Protein AF-A0A8J2KVN7-F1 (afdb_monomer)

Sequence (165 aa):
KYFECSCNRCKDPTELGTHLSSLMCQKCKKGAVSQIAEWVNPPTYKWGCDRCVFKMENRDVEILVNKYSSKATNLKGIETQENFLTECKSIFHTNHYIVLGVKFALCQAYGREEGYTLTELTTESIHRKLQLCQEVLKVLDVLTPGYCITRGSRNIIQVSSLVHY

Solvent-accessible surface area (backbone atoms only — not comparable to full-atom values): 9549 Å² total; per-residue (Å²): 136,93,75,82,70,82,48,75,44,71,73,32,64,40,42,79,78,47,29,42,86,19,28,33,26,84,86,76,72,78,28,49,24,27,64,36,81,42,95,48,95,75,73,43,71,33,31,34,32,81,74,49,95,54,70,45,54,59,66,61,50,48,54,52,51,51,54,51,50,57,48,60,74,69,59,66,64,67,68,55,47,54,52,49,51,60,59,38,60,66,49,31,34,87,50,11,52,69,52,43,50,51,41,54,49,44,52,60,41,60,50,64,40,89,88,31,28,75,89,61,53,47,74,65,56,51,50,50,40,51,52,43,49,51,58,51,47,61,52,43,51,73,76,50,74,66,96,44,72,81,58,66,37,74,76,54,48,59,51,60,65,58,75,75,109

Structure (mmCIF, N/CA/C/O backbone):
data_AF-A0A8J2KVN7-F1
#
_entry.id   AF-A0A8J2KVN7-F1
#
loop_
_atom_site.group_PDB
_atom_site.id
_atom_site.type_symbol
_atom_site.label_atom_id
_atom_site.label_alt_id
_atom_site.label_comp_id
_atom_site.label_asym_id
_atom_site.label_entity_id
_atom_site.label_seq_id
_atom_site.pdbx_PDB_ins_code
_atom_site.Cartn_x
_atom_site.Cartn_y
_atom_site.Cartn_z
_atom_site.occupancy
_atom_site.B_iso_or_equiv
_atom_site.auth_seq_id
_atom_site.auth_comp_id
_atom_site.auth_asym_id
_atom_site.auth_atom_id
_atom_site.pdbx_PDB_model_num
ATOM 1 N N . LYS A 1 1 ? 22.469 -16.693 3.018 1.00 38.97 1 LYS A N 1
ATOM 2 C CA . LYS A 1 1 ? 21.520 -17.795 2.710 1.00 38.97 1 LYS A CA 1
ATOM 3 C C . LYS A 1 1 ? 20.729 -17.347 1.483 1.00 38.97 1 LYS A C 1
ATOM 5 O O . LYS A 1 1 ? 19.713 -16.691 1.640 1.00 38.97 1 LYS A O 1
ATOM 10 N N . TYR A 1 2 ? 21.288 -17.546 0.288 1.00 45.91 2 TYR A N 1
ATOM 11 C CA . TYR A 1 2 ? 20.769 -16.976 -0.960 1.00 45.91 2 TYR A CA 1
ATOM 12 C C . TYR A 1 2 ? 19.912 -18.030 -1.652 1.00 45.91 2 TYR A C 1
ATOM 14 O O . TYR A 1 2 ? 20.429 -18.916 -2.323 1.00 45.91 2 TYR A O 1
ATOM 22 N N . PHE A 1 3 ? 18.613 -17.996 -1.382 1.00 55.34 3 PHE A N 1
ATOM 23 C CA . PHE A 1 3 ? 17.633 -18.778 -2.121 1.00 55.34 3 PHE A CA 1
ATOM 24 C C . PHE A 1 3 ? 16.733 -17.791 -2.852 1.00 55.34 3 PHE A C 1
ATOM 26 O O . PHE A 1 3 ? 16.048 -16.994 -2.211 1.00 55.34 3 PHE A O 1
ATOM 33 N N . GLU A 1 4 ? 16.750 -17.839 -4.180 1.00 56.66 4 GLU A N 1
ATOM 34 C CA . GLU A 1 4 ? 15.796 -17.112 -5.010 1.00 56.66 4 GLU A CA 1
ATOM 35 C C . GLU A 1 4 ? 14.544 -17.971 -5.181 1.00 56.66 4 GLU A C 1
ATOM 37 O O . GLU A 1 4 ? 14.559 -19.057 -5.767 1.00 56.66 4 GLU A O 1
ATOM 42 N N . CYS A 1 5 ? 13.439 -17.502 -4.608 1.00 64.19 5 CYS A N 1
ATOM 43 C CA . CYS A 1 5 ? 12.176 -18.216 -4.676 1.00 64.19 5 CYS A CA 1
ATOM 44 C C . CYS A 1 5 ? 11.637 -18.218 -6.112 1.00 64.19 5 CYS A C 1
ATOM 46 O O . CYS A 1 5 ? 11.425 -17.169 -6.707 1.00 64.19 5 CYS A O 1
ATOM 48 N N . SER A 1 6 ? 11.355 -19.407 -6.649 1.00 67.62 6 SER A N 1
ATOM 49 C CA . SER A 1 6 ? 10.845 -19.601 -8.017 1.00 67.62 6 SER A CA 1
ATOM 50 C C . SER A 1 6 ? 9.329 -19.849 -8.086 1.00 67.62 6 SER A C 1
ATOM 52 O O . SER A 1 6 ? 8.835 -20.399 -9.075 1.00 67.62 6 SER A O 1
ATOM 54 N N . CYS A 1 7 ? 8.580 -19.502 -7.033 1.00 70.81 7 CYS A N 1
ATOM 55 C CA . CYS A 1 7 ? 7.127 -19.692 -6.997 1.00 70.81 7 CYS A CA 1
ATOM 56 C C . CYS A 1 7 ? 6.398 -18.765 -7.987 1.00 70.81 7 CYS A C 1
ATOM 58 O O . CYS A 1 7 ? 6.937 -17.735 -8.390 1.00 70.81 7 CYS A O 1
ATOM 60 N N . ASN A 1 8 ? 5.148 -19.096 -8.332 1.00 68.44 8 ASN A N 1
ATOM 61 C CA . ASN A 1 8 ? 4.340 -18.313 -9.279 1.00 68.44 8 ASN A CA 1
ATOM 62 C C . ASN A 1 8 ? 4.228 -16.832 -8.887 1.00 68.44 8 ASN A C 1
ATOM 64 O O . ASN A 1 8 ? 4.232 -15.975 -9.759 1.00 68.44 8 ASN A O 1
ATOM 68 N N . ARG A 1 9 ? 4.212 -16.524 -7.584 1.00 67.50 9 ARG A N 1
ATOM 69 C CA . ARG A 1 9 ? 4.174 -15.144 -7.084 1.00 67.50 9 ARG A CA 1
ATOM 70 C C . ARG A 1 9 ? 5.470 -14.379 -7.344 1.00 67.50 9 ARG A C 1
ATOM 72 O O . ARG A 1 9 ? 5.410 -13.226 -7.729 1.00 67.50 9 ARG A O 1
ATOM 79 N N . CYS A 1 10 ? 6.628 -15.013 -7.152 1.00 64.00 10 CYS A N 1
ATOM 80 C CA . CYS A 1 10 ? 7.932 -14.375 -7.372 1.00 64.00 10 CYS A CA 1
ATOM 81 C C . CYS A 1 10 ? 8.280 -14.230 -8.861 1.00 64.00 10 CYS A C 1
ATOM 83 O O . CYS A 1 10 ? 9.145 -13.435 -9.205 1.00 64.00 10 CYS A O 1
ATOM 85 N N . LYS A 1 11 ? 7.613 -14.992 -9.735 1.00 66.06 11 LYS A N 1
ATOM 86 C CA . LYS A 1 11 ? 7.730 -14.868 -11.195 1.00 66.06 11 LYS A CA 1
ATOM 87 C C . LYS A 1 11 ? 6.786 -13.822 -11.792 1.00 66.06 11 LYS A C 1
ATOM 89 O O . LYS A 1 11 ? 6.986 -13.425 -12.935 1.00 66.06 11 LYS A O 1
ATOM 94 N N . ASP A 1 12 ? 5.761 -13.411 -11.051 1.00 67.00 12 ASP A N 1
ATOM 95 C CA . ASP A 1 12 ? 4.747 -12.464 -11.503 1.00 67.00 12 ASP A CA 1
ATOM 96 C C . ASP A 1 12 ? 5.068 -11.044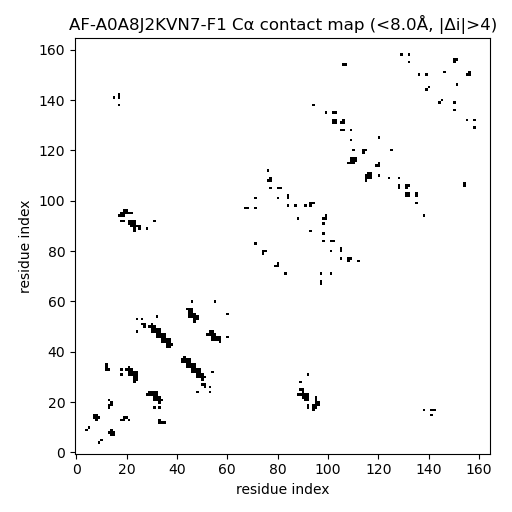 -10.993 1.00 67.00 12 ASP A C 1
ATOM 98 O O . ASP A 1 12 ? 5.066 -10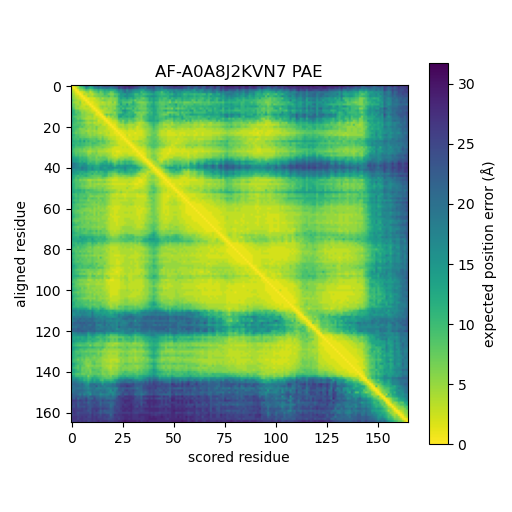.829 -9.779 1.00 67.00 12 ASP A O 1
ATOM 102 N N . PRO A 1 13 ? 5.285 -10.056 -11.884 1.00 64.12 13 PRO A N 1
ATOM 103 C CA . PRO A 1 13 ? 5.491 -8.650 -11.516 1.00 64.12 13 PRO A CA 1
ATOM 104 C C . PRO A 1 13 ? 4.379 -8.046 -10.648 1.00 64.12 13 PRO A C 1
ATOM 106 O O . PRO A 1 13 ? 4.619 -7.100 -9.900 1.00 64.12 13 PRO A O 1
ATOM 109 N N . THR A 1 14 ? 3.155 -8.568 -10.756 1.00 63.16 14 THR A N 1
ATOM 110 C CA . THR A 1 14 ? 1.993 -8.121 -9.971 1.00 63.16 14 THR A CA 1
ATOM 111 C C . THR A 1 14 ? 1.810 -8.907 -8.673 1.00 63.16 14 THR A C 1
ATOM 113 O O . THR A 1 14 ? 0.892 -8.624 -7.902 1.00 63.16 14 THR A O 1
ATOM 116 N N . GLU A 1 15 ? 2.682 -9.887 -8.416 1.00 64.44 15 GLU A N 1
ATOM 117 C CA . GLU A 1 15 ? 2.642 -10.777 -7.259 1.00 64.44 15 GLU A CA 1
ATOM 118 C C . GLU A 1 15 ? 1.277 -11.476 -7.120 1.00 64.44 15 GLU A C 1
ATOM 120 O O . GLU A 1 15 ? 0.663 -11.439 -6.053 1.00 64.44 15 GLU A O 1
ATOM 125 N N . LEU A 1 16 ? 0.788 -12.112 -8.195 1.00 65.44 16 LEU A N 1
ATOM 126 C CA . LEU A 1 16 ? -0.558 -12.700 -8.301 1.00 65.44 16 LEU A CA 1
ATOM 127 C C . LEU A 1 16 ? -1.676 -11.648 -8.217 1.00 65.44 16 LEU A C 1
ATOM 129 O O . LEU A 1 16 ? -2.701 -11.867 -7.571 1.00 65.44 16 LEU A O 1
ATOM 133 N N . GLY A 1 17 ? -1.459 -10.471 -8.810 1.00 65.12 17 GLY A N 1
ATOM 134 C CA . GLY A 1 17 ? -2.386 -9.337 -8.742 1.00 65.12 17 GLY A CA 1
ATOM 135 C C . GLY A 1 17 ? -2.509 -8.693 -7.356 1.00 65.12 17 GLY A C 1
ATOM 136 O O . GLY A 1 17 ? -3.358 -7.822 -7.156 1.00 65.12 17 GLY A O 1
ATOM 137 N N . THR A 1 18 ? -1.689 -9.098 -6.378 1.00 67.75 18 THR A N 1
ATOM 138 C CA . THR A 1 18 ? -1.742 -8.523 -5.026 1.00 67.75 18 THR A CA 1
ATOM 139 C C . THR A 1 18 ? -1.104 -7.148 -4.958 1.00 67.75 18 THR A C 1
ATOM 141 O O . THR A 1 18 ? -1.537 -6.344 -4.134 1.00 67.75 18 THR A O 1
ATOM 144 N N . HIS A 1 19 ? -0.140 -6.844 -5.834 1.00 79.50 19 HIS A N 1
ATOM 145 C CA . HIS A 1 19 ? 0.563 -5.561 -5.861 1.00 79.50 19 HIS A CA 1
ATOM 146 C C . HIS A 1 19 ? 1.200 -5.198 -4.504 1.00 79.50 19 HIS A C 1
ATOM 148 O O . HIS A 1 19 ? 1.240 -4.026 -4.119 1.00 79.50 19 HIS A O 1
ATOM 154 N N . LEU A 1 20 ? 1.694 -6.204 -3.772 1.00 79.69 20 LEU A N 1
ATOM 155 C CA . LEU A 1 20 ? 2.278 -6.061 -2.433 1.00 79.69 20 LEU A CA 1
ATOM 156 C C . LEU A 1 20 ? 3.473 -5.104 -2.389 1.00 79.69 20 LEU A C 1
ATOM 158 O O . LEU A 1 20 ? 3.679 -4.414 -1.391 1.00 79.69 20 LEU A O 1
ATOM 162 N N . SER A 1 21 ? 4.253 -5.072 -3.459 1.00 80.00 21 SER A N 1
ATOM 163 C CA . SER A 1 21 ? 5.439 -4.234 -3.628 1.00 80.00 21 SER A CA 1
ATOM 164 C C . SER A 1 21 ? 5.210 -3.068 -4.593 1.00 80.00 21 SER A C 1
ATOM 166 O O . SER A 1 21 ? 6.101 -2.251 -4.798 1.00 80.00 21 SER A O 1
ATOM 168 N N . SER A 1 22 ? 4.016 -2.953 -5.186 1.00 85.50 22 SER A N 1
ATOM 169 C CA . SER A 1 22 ? 3.763 -1.970 -6.243 1.00 85.50 22 SER A CA 1
ATOM 170 C C . SER A 1 22 ? 3.487 -0.565 -5.704 1.00 85.50 22 SER A C 1
ATOM 172 O O . SER A 1 22 ? 2.773 -0.367 -4.714 1.00 85.50 22 SER A O 1
ATOM 174 N N . LEU A 1 23 ? 4.001 0.435 -6.417 1.00 88.56 23 LEU A N 1
ATOM 175 C CA . LEU A 1 23 ? 3.774 1.852 -6.132 1.00 88.56 23 LEU A CA 1
ATOM 176 C C . LEU A 1 23 ? 2.663 2.412 -7.023 1.00 88.56 23 LEU A C 1
ATOM 178 O O . LEU A 1 23 ? 2.399 1.890 -8.101 1.00 88.56 23 LEU A O 1
ATOM 182 N N . MET A 1 24 ? 2.041 3.516 -6.624 1.00 91.25 24 MET A N 1
ATOM 183 C CA . MET A 1 24 ? 1.180 4.283 -7.524 1.00 91.25 24 MET A CA 1
ATOM 184 C C . MET A 1 24 ? 2.033 5.169 -8.428 1.00 91.25 24 MET A C 1
ATOM 186 O O . MET A 1 24 ? 2.933 5.882 -7.973 1.00 91.25 24 MET A O 1
ATOM 190 N N . CYS A 1 25 ? 1.740 5.162 -9.728 1.00 88.56 25 CYS A N 1
ATOM 191 C CA . CYS A 1 25 ? 2.474 5.982 -10.680 1.00 88.56 25 CYS A CA 1
ATOM 192 C C . CYS A 1 25 ? 2.204 7.474 -10.451 1.00 88.56 25 CYS A C 1
ATOM 194 O O . CYS A 1 25 ? 1.090 7.956 -10.650 1.00 88.56 25 CYS A O 1
ATOM 196 N N . GLN A 1 26 ? 3.253 8.234 -10.136 1.00 87.62 26 GLN A N 1
ATOM 197 C CA . GLN A 1 26 ? 3.148 9.674 -9.873 1.00 87.62 26 GLN A CA 1
ATOM 198 C C . GLN A 1 26 ? 2.877 10.517 -11.130 1.00 87.62 26 GLN A C 1
ATOM 200 O O . GLN A 1 26 ? 2.422 11.654 -11.023 1.00 87.62 26 GLN A O 1
ATOM 205 N N . LYS A 1 27 ? 3.130 9.973 -12.331 1.00 87.25 27 LYS A N 1
ATOM 206 C CA . LYS A 1 27 ? 2.872 10.661 -13.607 1.00 87.25 27 LYS A CA 1
ATOM 207 C C . LYS A 1 27 ? 1.415 10.542 -14.042 1.00 87.25 27 LYS A C 1
ATOM 209 O O . LYS A 1 27 ? 0.777 11.555 -14.301 1.00 87.25 27 LYS A O 1
ATOM 214 N N . CYS A 1 28 ? 0.887 9.320 -14.132 1.00 87.25 28 CYS A N 1
ATOM 215 C CA . CYS A 1 28 ? -0.467 9.093 -14.643 1.00 87.25 28 CYS A CA 1
ATOM 216 C C . CYS A 1 28 ? -1.531 8.980 -13.542 1.00 87.25 28 CYS A C 1
ATOM 218 O O . CYS A 1 28 ? -2.715 9.072 -13.858 1.00 87.25 28 CYS A O 1
ATOM 220 N N . LYS A 1 29 ? -1.134 8.747 -12.278 1.00 85.88 29 LYS A N 1
ATOM 221 C CA . LYS A 1 29 ? -2.004 8.533 -11.099 1.00 85.88 29 LYS A CA 1
ATOM 222 C C . LYS A 1 29 ? -3.066 7.433 -11.253 1.00 85.88 29 LYS A C 1
ATOM 224 O O . LYS A 1 29 ? -3.968 7.327 -10.432 1.00 85.88 29 LYS A O 1
ATOM 229 N N . LYS A 1 30 ? -2.968 6.621 -12.308 1.00 85.19 30 LYS A N 1
ATOM 230 C CA . LYS A 1 30 ? -3.925 5.562 -12.666 1.00 85.19 30 LYS A CA 1
ATOM 231 C C . LYS A 1 30 ? -3.291 4.174 -12.705 1.00 85.19 30 LYS A C 1
ATOM 233 O O . LYS A 1 30 ? -4.010 3.188 -12.621 1.00 85.19 30 LYS A O 1
ATOM 238 N N . GLY A 1 31 ? -1.981 4.110 -12.922 1.00 86.50 31 GLY A N 1
ATOM 239 C CA . GLY A 1 31 ? -1.236 2.870 -13.086 1.00 86.50 31 GLY A CA 1
ATOM 240 C C . GLY A 1 31 ? -0.434 2.492 -11.849 1.00 86.50 31 GLY A C 1
ATOM 241 O O . GLY A 1 31 ? -0.078 3.363 -11.047 1.00 86.50 31 GLY A O 1
ATOM 242 N N . ALA A 1 32 ? -0.127 1.205 -11.738 1.00 87.75 32 ALA A N 1
ATOM 243 C CA . ALA A 1 32 ? 0.785 0.662 -10.745 1.00 87.75 32 ALA A CA 1
ATOM 244 C C . ALA A 1 32 ? 2.199 0.570 -11.336 1.00 87.75 32 ALA A C 1
ATOM 246 O O . ALA A 1 32 ? 2.382 0.262 -12.514 1.00 87.75 32 ALA A O 1
ATOM 247 N N . VAL A 1 33 ? 3.201 0.882 -10.520 1.00 87.50 33 VAL A N 1
ATOM 248 C CA . VAL A 1 33 ? 4.616 0.720 -10.839 1.00 87.50 33 VAL A CA 1
ATOM 249 C C . VAL A 1 33 ? 5.100 -0.547 -10.152 1.00 87.50 33 VAL A C 1
ATOM 251 O O . VAL A 1 33 ? 5.052 -0.638 -8.924 1.00 87.50 33 VAL A O 1
ATOM 254 N N . SER A 1 34 ? 5.581 -1.493 -10.945 1.00 85.69 34 SER A N 1
ATOM 255 C CA . SER A 1 34 ? 6.061 -2.796 -10.485 1.00 85.69 34 SER A CA 1
ATOM 256 C C . SER A 1 34 ? 7.422 -3.095 -11.101 1.00 85.69 34 SER A C 1
ATOM 258 O O . SER A 1 34 ? 7.835 -2.451 -12.072 1.00 85.69 34 SER A O 1
ATOM 260 N N . GLN A 1 35 ? 8.140 -4.060 -10.534 1.00 81.06 35 GLN A N 1
ATOM 261 C CA . GLN A 1 35 ? 9.438 -4.454 -11.060 1.00 81.06 35 GLN A CA 1
ATOM 262 C C . GLN A 1 35 ? 9.272 -5.148 -12.421 1.00 81.06 35 GLN A C 1
ATOM 264 O O . GLN A 1 35 ? 8.521 -6.108 -12.565 1.00 81.06 35 GLN A O 1
ATOM 269 N N . ILE A 1 36 ? 9.984 -4.651 -13.423 1.00 78.50 36 ILE A N 1
ATOM 270 C CA . ILE A 1 36 ? 10.065 -5.190 -14.775 1.00 78.50 36 ILE A CA 1
ATOM 271 C C . ILE A 1 36 ? 11.509 -5.607 -15.058 1.00 78.50 36 ILE A C 1
ATOM 273 O O . ILE A 1 36 ? 12.461 -4.889 -14.737 1.00 78.50 36 ILE A O 1
ATOM 277 N N . ALA A 1 37 ? 11.678 -6.777 -15.666 1.00 69.88 37 ALA A N 1
ATOM 278 C CA . ALA A 1 37 ? 12.964 -7.186 -16.207 1.00 69.88 37 ALA A CA 1
ATOM 279 C C . ALA A 1 37 ? 13.171 -6.504 -17.567 1.00 69.88 37 ALA A C 1
ATOM 281 O O . ALA A 1 37 ? 12.345 -6.644 -18.472 1.00 69.88 37 ALA A O 1
ATOM 282 N N . GLU A 1 38 ? 14.268 -5.768 -17.723 1.00 70.19 38 GLU A N 1
ATOM 283 C CA . GLU A 1 38 ? 14.756 -5.363 -19.036 1.00 70.19 38 GLU A CA 1
ATOM 284 C C . GLU A 1 38 ? 15.705 -6.453 -19.547 1.00 70.19 38 GLU A C 1
ATOM 286 O O . GLU A 1 38 ? 16.727 -6.753 -18.923 1.00 70.19 38 GLU A O 1
ATOM 291 N N . TRP A 1 39 ? 15.355 -7.043 -20.694 1.00 66.12 39 TRP A N 1
ATOM 292 C CA . TRP A 1 39 ? 16.103 -8.105 -21.380 1.00 66.12 39 TRP A CA 1
ATOM 293 C C . TRP A 1 39 ? 17.364 -7.566 -22.074 1.00 66.12 39 TRP A C 1
ATOM 295 O O . TRP A 1 39 ? 17.561 -7.723 -23.276 1.00 66.12 39 TRP A O 1
ATOM 305 N N . VAL A 1 40 ? 18.197 -6.872 -21.307 1.00 65.94 40 VAL A N 1
ATOM 306 C CA . VAL A 1 40 ? 19.546 -6.439 -21.687 1.00 65.94 40 VAL A CA 1
ATOM 307 C C . VAL A 1 40 ? 20.548 -7.464 -21.146 1.00 65.94 40 VAL A C 1
ATOM 309 O O . VAL A 1 40 ? 20.205 -8.231 -20.253 1.00 65.94 40 VAL A O 1
ATOM 312 N N . ASN A 1 41 ? 21.768 -7.526 -21.685 1.00 60.28 41 ASN A N 1
ATOM 313 C CA . ASN A 1 41 ? 22.820 -8.420 -21.187 1.00 60.28 41 ASN A CA 1
ATOM 314 C C . ASN A 1 41 ? 23.899 -7.587 -20.469 1.00 60.28 41 ASN A C 1
ATOM 316 O O . ASN A 1 41 ? 24.614 -6.853 -21.155 1.00 60.28 41 ASN A O 1
ATOM 320 N N . PRO A 1 42 ? 24.050 -7.679 -19.131 1.00 65.38 42 PRO A N 1
ATOM 321 C CA . PRO A 1 42 ? 23.293 -8.508 -18.180 1.00 65.38 42 PRO A CA 1
ATOM 322 C C . PRO A 1 42 ? 21.869 -7.978 -17.905 1.00 65.38 42 PRO A C 1
ATOM 324 O O . PRO A 1 42 ? 21.628 -6.779 -18.080 1.00 65.38 42 PRO A O 1
ATOM 327 N N . PRO A 1 43 ? 20.929 -8.842 -17.462 1.00 64.88 43 PRO A N 1
ATOM 328 C CA . PRO A 1 43 ? 19.555 -8.438 -17.184 1.00 64.88 43 PRO A CA 1
ATOM 329 C C . PRO A 1 43 ? 19.534 -7.369 -16.098 1.00 64.88 43 PRO A C 1
ATOM 331 O O . PRO A 1 43 ? 20.137 -7.525 -15.035 1.00 64.88 43 PRO A O 1
ATOM 334 N N . THR A 1 44 ? 18.834 -6.271 -16.375 1.00 70.44 44 THR A N 1
ATOM 335 C CA . THR A 1 44 ? 18.650 -5.187 -15.407 1.00 70.44 44 THR A CA 1
ATOM 336 C C . THR A 1 44 ? 17.194 -5.129 -14.988 1.00 70.44 44 THR A C 1
ATOM 338 O O . THR A 1 44 ? 16.288 -5.261 -15.807 1.00 70.44 44 THR A O 1
ATOM 341 N N . TYR A 1 45 ? 16.956 -4.946 -13.695 1.00 74.12 45 TYR A N 1
ATOM 342 C CA . TYR A 1 45 ? 15.610 -4.781 -13.165 1.00 74.12 45 TYR A CA 1
ATOM 343 C C . TYR A 1 45 ? 15.323 -3.297 -13.007 1.00 74.12 45 TYR A C 1
ATOM 345 O O . TYR A 1 45 ? 16.097 -2.583 -12.368 1.00 74.12 45 TYR A O 1
ATOM 353 N N . LYS A 1 46 ? 14.213 -2.829 -13.567 1.00 83.44 46 LYS A N 1
ATOM 354 C CA . LYS A 1 46 ? 13.715 -1.464 -13.370 1.00 83.44 46 LYS A CA 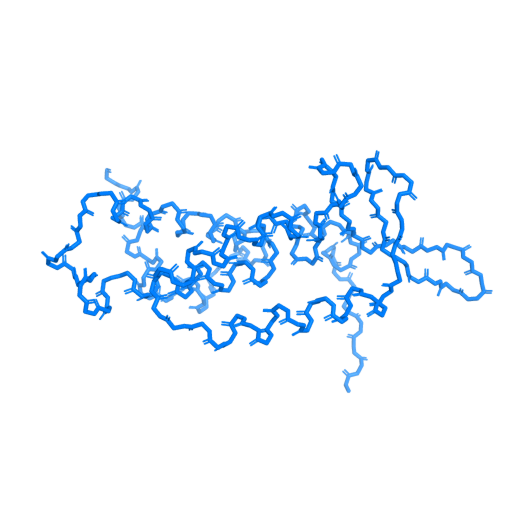1
ATOM 355 C C . LYS A 1 46 ? 12.288 -1.508 -12.869 1.00 83.44 46 LYS A C 1
ATOM 357 O O . LYS A 1 46 ? 11.642 -2.543 -12.909 1.00 83.44 46 LYS A O 1
ATOM 362 N N . TRP A 1 47 ? 11.788 -0.382 -12.400 1.00 85.62 47 TRP A N 1
ATOM 363 C CA . TRP A 1 47 ? 10.404 -0.243 -11.974 1.00 85.62 47 TRP A CA 1
ATOM 364 C C . TRP A 1 47 ? 9.633 0.485 -13.062 1.00 85.62 47 TRP A C 1
ATOM 366 O O . TRP A 1 47 ? 9.995 1.601 -13.419 1.00 85.62 47 TRP A O 1
ATOM 376 N N . GLY A 1 48 ? 8.615 -0.150 -13.633 1.00 87.88 48 GLY A N 1
ATOM 377 C CA . GLY A 1 48 ? 7.862 0.374 -14.772 1.00 87.88 48 GLY A CA 1
ATOM 378 C C . GLY A 1 48 ? 6.379 0.489 -14.461 1.00 87.88 48 GLY A C 1
ATOM 379 O O . GLY A 1 48 ? 5.822 -0.364 -13.774 1.00 87.88 48 GLY A O 1
ATOM 380 N N . CYS A 1 49 ? 5.742 1.549 -14.959 1.00 89.81 49 CYS A N 1
ATOM 381 C CA . CYS A 1 49 ? 4.290 1.682 -14.893 1.00 89.81 49 CYS A CA 1
ATOM 382 C C . CYS A 1 49 ? 3.604 0.818 -15.961 1.00 89.81 49 CYS A C 1
ATOM 384 O O . CYS A 1 49 ? 4.010 0.813 -17.118 1.00 89.81 49 CYS A O 1
ATOM 386 N N . ASP A 1 50 ? 2.507 0.167 -15.589 1.00 86.44 50 ASP A N 1
ATOM 387 C CA . ASP A 1 50 ? 1.627 -0.600 -16.482 1.00 86.44 50 ASP A CA 1
ATOM 388 C C . ASP A 1 50 ? 0.854 0.250 -17.519 1.00 86.44 50 ASP A C 1
ATOM 390 O O . ASP A 1 50 ? 0.460 -0.253 -18.569 1.00 86.44 50 ASP A O 1
ATOM 394 N N . ARG A 1 51 ? 0.619 1.541 -17.244 1.00 87.12 51 ARG A N 1
ATOM 395 C CA . ARG A 1 51 ? -0.229 2.430 -18.068 1.00 87.12 51 ARG A CA 1
ATOM 396 C C . ARG A 1 51 ? 0.504 3.570 -18.767 1.00 87.12 51 ARG A C 1
ATOM 398 O O . ARG A 1 51 ? -0.117 4.304 -19.534 1.00 87.12 51 ARG A O 1
ATOM 405 N N . CYS A 1 52 ? 1.779 3.801 -18.469 1.00 88.94 52 CYS A N 1
ATOM 406 C CA . CYS A 1 52 ? 2.538 4.883 -19.096 1.00 88.94 52 CYS A CA 1
ATOM 407 C C . CYS A 1 52 ? 4.029 4.556 -19.194 1.00 88.94 52 CYS A C 1
ATOM 409 O O . CYS A 1 52 ? 4.512 3.617 -18.577 1.00 88.94 52 CYS A O 1
ATOM 411 N N . VAL A 1 53 ? 4.779 5.385 -19.921 1.00 89.19 53 VAL A N 1
ATOM 412 C CA . VAL A 1 53 ? 6.226 5.212 -20.160 1.00 89.19 53 VAL A CA 1
ATOM 413 C C . VAL A 1 53 ? 7.115 5.532 -18.948 1.00 89.19 53 VAL A C 1
ATOM 415 O O . VAL A 1 53 ? 8.337 5.588 -19.071 1.00 89.19 53 VAL A O 1
ATOM 418 N N . PHE A 1 54 ? 6.524 5.788 -17.780 1.00 88.88 54 PHE A N 1
ATOM 419 C CA . PHE A 1 54 ? 7.271 6.137 -16.578 1.00 88.88 54 PHE A CA 1
ATOM 420 C C . PHE A 1 54 ? 8.070 4.941 -16.056 1.00 88.88 54 PHE A C 1
ATOM 422 O O . PHE A 1 54 ? 7.524 3.849 -15.878 1.00 88.88 54 PHE A O 1
ATOM 429 N N . LYS A 1 55 ? 9.353 5.184 -15.775 1.00 89.25 55 LYS A N 1
ATOM 430 C CA . LYS A 1 55 ? 10.289 4.215 -15.207 1.00 89.25 55 LYS A CA 1
ATOM 431 C C . LYS A 1 55 ? 11.029 4.819 -14.015 1.00 89.25 55 LYS A C 1
ATOM 433 O O . LYS A 1 55 ? 11.273 6.024 -13.992 1.00 89.25 55 LYS A O 1
ATOM 438 N N . MET A 1 56 ? 11.392 3.977 -13.056 1.00 87.19 56 MET A N 1
ATOM 439 C CA . MET A 1 56 ? 12.177 4.313 -11.869 1.00 87.19 56 MET A CA 1
ATOM 440 C C . MET A 1 56 ? 13.298 3.293 -11.664 1.00 87.19 56 MET A C 1
ATOM 442 O O . MET A 1 56 ? 13.185 2.131 -12.071 1.00 87.19 56 MET A O 1
ATOM 446 N N . GLU A 1 57 ? 14.377 3.722 -11.017 1.00 87.50 57 GLU A N 1
ATOM 447 C CA . GLU A 1 57 ? 15.463 2.831 -10.617 1.00 87.50 57 GLU A CA 1
ATOM 448 C C . GLU A 1 57 ? 15.158 2.144 -9.280 1.00 87.50 57 GLU A C 1
ATOM 450 O O . GLU A 1 57 ? 14.425 2.677 -8.444 1.00 87.50 57 GLU A O 1
ATOM 455 N N . ASN A 1 58 ? 15.758 0.969 -9.043 1.00 83.44 58 ASN A N 1
ATOM 456 C CA . ASN A 1 58 ? 15.591 0.253 -7.769 1.00 83.44 58 ASN A CA 1
ATOM 457 C C . ASN A 1 58 ? 16.018 1.110 -6.573 1.00 83.44 58 ASN A C 1
ATOM 459 O O . ASN A 1 58 ? 15.359 1.075 -5.540 1.00 83.44 58 ASN A O 1
ATOM 463 N N . ARG A 1 59 ? 17.084 1.908 -6.726 1.00 86.06 59 ARG A N 1
ATOM 464 C CA . ARG A 1 59 ? 17.602 2.776 -5.663 1.00 86.06 59 ARG A CA 1
ATOM 465 C C . ARG A 1 59 ? 16.559 3.792 -5.195 1.00 86.06 59 ARG A C 1
ATOM 467 O O . ARG A 1 59 ? 16.393 3.983 -3.995 1.00 86.06 59 ARG A O 1
ATOM 474 N N . ASP A 1 60 ? 15.853 4.430 -6.125 1.00 87.44 60 ASP A N 1
ATOM 475 C CA . ASP A 1 60 ? 14.833 5.430 -5.788 1.00 87.44 60 ASP A CA 1
ATOM 476 C C . ASP A 1 60 ? 13.648 4.793 -5.064 1.00 87.44 60 ASP A C 1
ATOM 478 O O . ASP A 1 60 ? 13.132 5.346 -4.089 1.00 87.44 60 ASP A O 1
ATOM 482 N N . VAL A 1 61 ? 13.242 3.603 -5.517 1.00 87.12 61 VAL A N 1
ATOM 483 C CA . VAL A 1 61 ? 12.184 2.825 -4.870 1.00 87.12 61 VAL A CA 1
ATOM 484 C C . VAL A 1 61 ? 12.605 2.403 -3.468 1.00 87.12 61 VAL A C 1
ATOM 486 O O . VAL A 1 61 ? 11.838 2.593 -2.531 1.00 87.12 61 VAL A O 1
ATOM 489 N N . GLU A 1 62 ? 13.830 1.917 -3.287 1.00 85.75 62 GLU A N 1
ATOM 490 C CA . GLU A 1 62 ? 14.354 1.512 -1.984 1.00 85.75 62 GLU A CA 1
ATOM 491 C C . GLU A 1 62 ? 14.418 2.687 -0.996 1.00 85.75 62 GLU A C 1
ATOM 493 O O . GLU A 1 62 ? 13.966 2.563 0.142 1.00 85.75 62 GLU A O 1
ATOM 498 N N . ILE A 1 63 ? 14.895 3.860 -1.430 1.00 89.69 63 ILE A N 1
ATOM 499 C CA . ILE A 1 63 ? 14.910 5.077 -0.600 1.00 89.69 63 ILE A CA 1
ATOM 500 C C . ILE A 1 63 ? 13.487 5.460 -0.179 1.00 89.69 63 ILE A C 1
ATOM 502 O O . ILE A 1 63 ? 13.244 5.770 0.993 1.00 89.69 63 ILE A O 1
ATOM 506 N N . LEU A 1 64 ? 12.540 5.437 -1.121 1.00 89.50 64 LEU A N 1
ATOM 507 C CA . LEU A 1 64 ? 11.141 5.752 -0.852 1.00 89.50 64 LEU A CA 1
ATOM 508 C C . LEU A 1 64 ? 10.554 4.762 0.161 1.00 89.50 64 LEU A C 1
ATOM 510 O O . LEU A 1 64 ? 10.052 5.161 1.210 1.00 89.50 64 LEU A O 1
ATOM 514 N N . VAL A 1 65 ? 10.671 3.470 -0.118 1.00 88.25 65 VAL A N 1
ATOM 515 C CA . VAL A 1 65 ? 10.155 2.386 0.717 1.00 88.25 65 VAL A CA 1
ATOM 516 C C . VAL A 1 65 ? 10.744 2.449 2.129 1.00 88.25 65 VAL A C 1
ATOM 518 O O . VAL A 1 65 ? 9.987 2.441 3.101 1.00 88.25 65 VAL A O 1
ATOM 521 N N . ASN A 1 66 ? 12.059 2.631 2.268 1.00 87.56 66 ASN A N 1
ATOM 522 C CA . ASN A 1 66 ? 12.724 2.743 3.570 1.00 87.56 66 ASN A CA 1
ATOM 523 C C . ASN A 1 66 ? 12.254 3.969 4.363 1.00 87.56 66 ASN A C 1
ATOM 525 O O . ASN A 1 66 ? 12.017 3.876 5.573 1.00 87.56 66 ASN A O 1
ATOM 529 N N . LYS A 1 67 ? 12.047 5.109 3.692 1.00 91.44 67 LYS A N 1
ATOM 530 C CA . LYS A 1 67 ? 11.519 6.332 4.314 1.00 91.44 67 LYS A CA 1
ATOM 531 C C . LYS A 1 67 ? 10.125 6.106 4.899 1.00 91.44 67 LYS A C 1
ATOM 533 O O . LYS A 1 67 ? 9.878 6.476 6.047 1.00 91.44 67 LYS A O 1
ATOM 538 N N . TYR A 1 68 ? 9.213 5.502 4.137 1.00 90.06 68 TYR A N 1
ATOM 539 C CA . TYR A 1 68 ? 7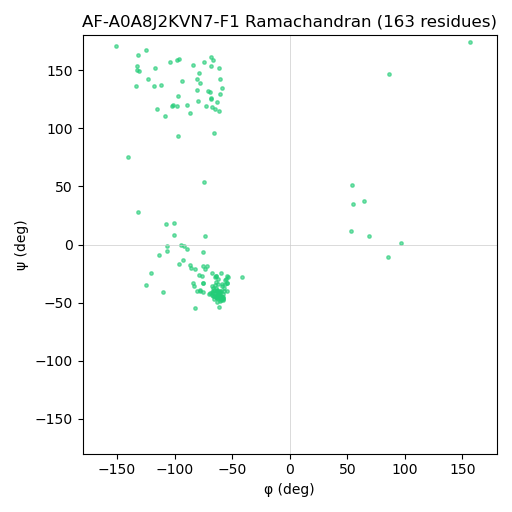.843 5.257 4.603 1.00 90.06 68 TYR A CA 1
ATOM 540 C C . TYR A 1 68 ? 7.755 4.104 5.601 1.00 90.06 68 TYR A C 1
ATOM 542 O O . TYR A 1 68 ? 6.968 4.191 6.538 1.00 90.06 68 TYR A O 1
ATOM 550 N N . SER A 1 69 ? 8.600 3.080 5.473 1.00 87.25 69 SER A N 1
ATOM 551 C CA . SER A 1 69 ? 8.697 2.005 6.462 1.00 87.25 69 SER A CA 1
ATOM 552 C C . SER A 1 69 ? 9.160 2.548 7.815 1.00 87.25 69 SER A C 1
ATOM 554 O O . SER A 1 69 ? 8.565 2.240 8.842 1.00 87.25 69 SER A O 1
ATOM 556 N N . SER A 1 70 ? 10.170 3.424 7.821 1.00 87.94 70 SER A N 1
ATOM 557 C CA . SER A 1 70 ? 10.657 4.078 9.044 1.00 87.94 70 SER A CA 1
ATOM 558 C C . SER A 1 70 ? 9.598 4.982 9.675 1.00 87.94 70 SER A C 1
ATOM 560 O O . SER A 1 70 ? 9.476 5.036 10.898 1.00 87.94 70 SER A O 1
ATOM 562 N N . LYS A 1 71 ? 8.801 5.678 8.853 1.00 89.38 71 LYS A N 1
ATOM 563 C CA . LYS A 1 71 ? 7.644 6.438 9.343 1.00 89.38 71 LYS A CA 1
ATOM 564 C C . LYS A 1 71 ? 6.607 5.516 9.977 1.00 89.38 71 LYS A C 1
ATOM 566 O O . LYS A 1 71 ? 6.214 5.782 11.104 1.00 89.38 71 LYS A O 1
ATOM 571 N N . ALA A 1 72 ? 6.224 4.433 9.296 1.00 86.88 72 ALA A N 1
ATOM 572 C CA . ALA A 1 72 ? 5.195 3.499 9.751 1.00 86.88 72 ALA A CA 1
ATOM 573 C C . ALA A 1 72 ? 5.506 2.890 11.129 1.00 86.88 72 ALA A C 1
ATOM 575 O O . ALA A 1 72 ? 4.612 2.796 11.964 1.00 86.88 72 ALA A O 1
ATOM 576 N N . THR A 1 73 ? 6.771 2.552 11.401 1.00 84.62 73 THR A N 1
ATOM 577 C CA . THR A 1 73 ? 7.207 2.016 12.706 1.00 84.62 73 THR A CA 1
ATOM 578 C C . THR A 1 73 ? 7.062 3.019 13.855 1.00 84.62 73 THR A C 1
ATOM 580 O O . THR A 1 73 ? 6.885 2.620 15.002 1.00 84.62 73 THR A O 1
ATOM 583 N N . ASN A 1 74 ? 7.133 4.321 13.565 1.00 85.62 74 ASN A N 1
ATOM 584 C CA . ASN A 1 74 ? 7.080 5.381 14.574 1.00 85.62 74 ASN A CA 1
ATOM 585 C C . ASN A 1 74 ? 5.669 5.957 14.790 1.00 85.62 74 ASN A C 1
ATOM 587 O O . ASN A 1 74 ? 5.502 6.849 15.622 1.00 85.62 74 ASN A O 1
ATOM 591 N N . LEU A 1 75 ? 4.658 5.475 14.059 1.00 86.12 75 LEU A N 1
ATOM 592 C CA . LEU A 1 75 ? 3.280 5.945 14.209 1.00 86.12 75 LEU A CA 1
ATOM 593 C C . LEU A 1 75 ? 2.683 5.462 15.533 1.00 86.12 75 LEU A C 1
ATOM 595 O O . LEU A 1 75 ? 2.749 4.276 15.860 1.00 86.12 75 LEU A O 1
ATOM 599 N N . LYS A 1 76 ? 2.056 6.381 16.270 1.00 82.69 76 LYS A N 1
ATOM 600 C CA . LYS A 1 76 ? 1.345 6.103 17.523 1.00 82.69 76 LYS A CA 1
ATOM 601 C C . LYS A 1 76 ? -0.012 6.797 17.514 1.00 82.69 76 LYS A C 1
ATOM 603 O O . LYS A 1 76 ? -0.094 7.968 17.140 1.00 82.69 76 LYS A O 1
ATOM 608 N N . GLY A 1 77 ? -1.045 6.086 17.949 1.00 83.38 77 GLY A N 1
ATOM 609 C CA . GLY A 1 77 ? -2.419 6.573 17.956 1.00 83.38 77 GLY A CA 1
ATOM 610 C C . GLY A 1 77 ? -3.153 6.351 16.632 1.00 83.38 77 GLY A C 1
ATOM 611 O O . GLY A 1 77 ? -2.572 6.417 15.545 1.00 83.38 77 GLY A O 1
ATOM 612 N N . ILE A 1 78 ? -4.457 6.115 16.742 1.00 84.62 78 ILE A N 1
ATOM 613 C CA . ILE A 1 78 ? -5.349 5.799 15.616 1.00 84.62 78 ILE A CA 1
ATOM 614 C C . ILE A 1 78 ? -5.401 6.927 14.574 1.00 84.62 78 ILE A C 1
ATOM 616 O O . ILE A 1 78 ? -5.279 6.666 13.377 1.00 84.62 78 ILE A O 1
ATOM 620 N N . GLU A 1 79 ? -5.508 8.188 15.000 1.00 86.38 79 GLU A N 1
ATOM 621 C CA . GLU A 1 79 ? -5.615 9.326 14.072 1.00 86.38 79 GLU A CA 1
ATOM 622 C C . GLU A 1 79 ? -4.365 9.497 13.202 1.00 86.38 79 GLU A C 1
ATOM 624 O O . GLU A 1 79 ? -4.461 9.743 11.998 1.00 86.38 79 GLU A O 1
ATOM 629 N N . THR A 1 80 ? -3.171 9.330 13.782 1.00 89.12 80 THR A N 1
ATOM 630 C CA . THR A 1 80 ? -1.919 9.463 13.020 1.00 89.12 80 THR A CA 1
ATOM 631 C C . THR A 1 80 ? -1.773 8.339 11.998 1.00 89.12 80 THR A C 1
ATOM 633 O O . THR A 1 80 ? -1.307 8.577 10.882 1.00 89.12 80 THR A O 1
ATOM 636 N N . GLN A 1 81 ? -2.224 7.131 12.343 1.00 88.12 81 GLN A N 1
ATOM 637 C CA . GLN A 1 81 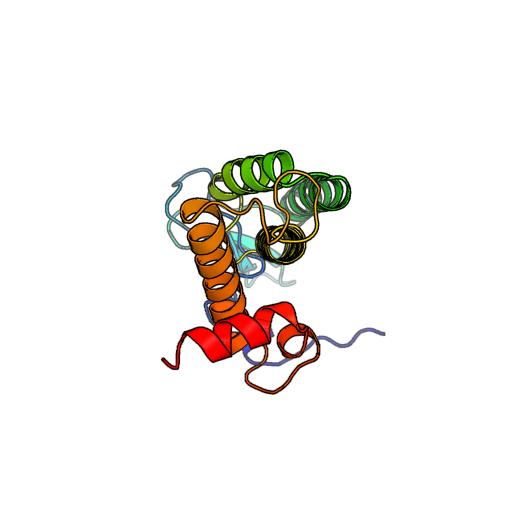? -2.237 5.983 11.445 1.00 88.12 81 GLN A CA 1
ATOM 638 C C . GLN A 1 81 ? -3.236 6.168 10.289 1.00 88.12 81 GLN A C 1
ATOM 640 O O . GLN A 1 81 ? -2.873 5.911 9.141 1.00 88.12 81 GLN A O 1
ATOM 645 N N . GLU A 1 82 ? -4.449 6.672 10.540 1.00 88.69 82 GLU A N 1
ATOM 646 C CA . GLU A 1 82 ? -5.435 6.972 9.483 1.00 88.69 82 GLU A CA 1
ATOM 647 C C . GLU A 1 82 ? -4.975 8.116 8.556 1.00 88.69 82 GLU A C 1
ATOM 649 O O . GLU A 1 82 ? -5.107 8.031 7.326 1.00 88.69 82 GLU A O 1
ATOM 654 N N . ASN A 1 83 ? -4.343 9.154 9.112 1.00 90.12 83 ASN A N 1
ATOM 655 C CA . ASN A 1 83 ? -3.733 10.226 8.320 1.00 90.12 83 ASN A CA 1
ATOM 656 C C . ASN A 1 83 ? -2.604 9.689 7.428 1.00 90.12 83 ASN A C 1
ATOM 658 O O . ASN A 1 83 ? -2.556 9.984 6.231 1.00 90.12 83 ASN A O 1
ATOM 662 N N . PHE A 1 84 ? -1.748 8.821 7.973 1.00 91.44 84 PHE A N 1
ATOM 663 C CA . PHE A 1 84 ? -0.688 8.168 7.207 1.00 91.44 84 PHE A CA 1
ATOM 664 C C . PHE A 1 84 ? -1.237 7.272 6.089 1.00 91.44 84 PHE A C 1
ATOM 666 O O . PHE A 1 84 ? -0.697 7.276 4.979 1.00 91.44 84 PHE A O 1
ATOM 673 N N . LEU A 1 85 ? -2.329 6.535 6.332 1.00 89.25 85 LEU A N 1
ATOM 674 C CA . LEU A 1 85 ? -3.003 5.767 5.280 1.00 89.25 85 LEU A CA 1
ATOM 675 C C . LEU A 1 85 ? -3.486 6.675 4.147 1.00 89.25 85 LEU A C 1
ATOM 677 O O . LEU A 1 85 ? -3.365 6.311 2.976 1.00 89.25 85 LEU A O 1
ATOM 681 N N . THR A 1 86 ? -4.014 7.853 4.478 1.00 89.19 86 THR A N 1
ATOM 682 C CA . THR A 1 86 ? -4.496 8.820 3.485 1.00 89.19 86 THR A CA 1
ATOM 683 C C . THR A 1 86 ? -3.357 9.395 2.646 1.00 89.19 86 THR A C 1
ATOM 685 O O . THR A 1 86 ? -3.486 9.438 1.422 1.00 89.19 86 THR A O 1
ATOM 688 N N . GLU A 1 87 ? -2.215 9.730 3.253 1.00 89.44 87 GLU A N 1
ATOM 689 C CA . GLU A 1 87 ? -1.007 10.111 2.505 1.00 89.44 87 GLU A CA 1
ATOM 690 C C . GLU A 1 87 ? -0.549 8.979 1.573 1.00 89.44 87 GLU A C 1
ATOM 692 O O . GLU A 1 87 ? -0.312 9.194 0.377 1.00 89.44 87 GLU A O 1
ATOM 697 N N . CYS A 1 88 ? -0.480 7.751 2.097 1.00 88.56 88 CYS A N 1
ATOM 698 C CA . CYS A 1 88 ? 0.034 6.595 1.368 1.00 88.56 88 CYS A CA 1
ATOM 699 C C . CYS A 1 88 ? -0.806 6.212 0.147 1.00 88.56 88 CYS A C 1
ATOM 701 O O . CYS A 1 88 ? -0.232 5.693 -0.806 1.00 88.56 88 CYS A O 1
ATOM 703 N N . LYS A 1 89 ? -2.116 6.508 0.112 1.00 86.06 89 LYS A N 1
ATOM 704 C CA . LYS A 1 89 ? -2.984 6.243 -1.059 1.00 86.06 89 LYS A CA 1
ATOM 705 C C . LYS A 1 89 ? -2.463 6.871 -2.353 1.00 86.06 89 LYS A C 1
ATOM 707 O O . LYS A 1 89 ? -2.726 6.356 -3.434 1.00 86.06 89 LYS A O 1
ATOM 712 N N . SER A 1 90 ? -1.753 7.995 -2.251 1.00 86.62 90 SER A N 1
ATOM 713 C CA . SER A 1 90 ? -1.198 8.690 -3.417 1.00 86.62 90 SER A CA 1
ATOM 714 C C . SER A 1 90 ? 0.123 8.093 -3.909 1.00 86.62 90 SER A C 1
ATOM 716 O O . SER A 1 90 ? 0.486 8.296 -5.066 1.00 86.62 90 SER A O 1
ATOM 718 N N . ILE A 1 91 ? 0.832 7.353 -3.052 1.00 87.50 91 ILE A N 1
ATOM 719 C CA . ILE A 1 91 ? 2.213 6.899 -3.276 1.00 87.50 91 ILE A CA 1
ATOM 720 C C . ILE A 1 91 ? 2.280 5.392 -3.509 1.00 87.50 91 ILE A C 1
ATOM 722 O O . ILE A 1 91 ? 3.014 4.933 -4.379 1.00 87.50 91 ILE A O 1
ATOM 726 N N . PHE A 1 92 ? 1.504 4.622 -2.752 1.00 89.56 92 PHE A N 1
ATOM 727 C CA . PHE A 1 92 ? 1.527 3.167 -2.733 1.00 89.56 92 PHE A CA 1
ATOM 728 C C . PHE A 1 92 ? 0.199 2.591 -3.201 1.00 89.56 92 PHE A C 1
ATOM 730 O O . PHE A 1 92 ? -0.859 3.195 -3.010 1.00 89.56 92 PHE A O 1
ATOM 737 N N . HIS A 1 93 ? 0.247 1.390 -3.776 1.00 86.88 93 HIS A N 1
ATOM 738 C CA . HIS A 1 93 ? -0.971 0.641 -4.044 1.00 86.88 93 HIS A CA 1
ATOM 739 C C . HIS A 1 93 ? -1.708 0.323 -2.727 1.00 86.88 93 HIS A C 1
ATOM 741 O O . HIS A 1 93 ? -1.093 0.175 -1.669 1.00 86.88 93 HIS A O 1
ATOM 747 N N . THR A 1 94 ? -3.036 0.177 -2.769 1.00 83.75 94 THR A N 1
ATOM 748 C CA . THR A 1 94 ? -3.870 -0.062 -1.569 1.00 83.75 94 THR A CA 1
ATOM 749 C C . THR A 1 94 ? -3.501 -1.339 -0.805 1.00 83.75 94 THR A C 1
ATOM 751 O O . THR A 1 94 ? -3.745 -1.435 0.402 1.00 83.75 94 THR A O 1
ATOM 754 N N . ASN A 1 95 ? -2.893 -2.290 -1.510 1.00 83.19 95 ASN A N 1
ATOM 755 C CA . ASN A 1 95 ? -2.431 -3.574 -0.990 1.00 83.19 95 ASN A CA 1
ATOM 756 C C . ASN A 1 95 ? -0.920 -3.600 -0.718 1.00 83.19 95 ASN A C 1
ATOM 758 O O . ASN A 1 95 ? -0.378 -4.664 -0.450 1.00 83.19 95 ASN A O 1
ATOM 762 N N . HIS A 1 96 ? -0.221 -2.466 -0.800 1.00 87.62 96 HIS A N 1
ATOM 763 C CA . HIS A 1 96 ? 1.211 -2.436 -0.530 1.00 87.62 96 HIS A CA 1
ATOM 764 C C . HIS A 1 96 ? 1.501 -2.884 0.911 1.00 87.62 96 HIS A C 1
ATOM 766 O O . HIS A 1 96 ? 0.762 -2.532 1.835 1.00 87.62 96 HIS A O 1
ATOM 772 N N . TYR A 1 97 ? 2.592 -3.616 1.135 1.00 84.31 97 TYR A N 1
ATOM 773 C CA . TYR A 1 97 ? 2.869 -4.251 2.427 1.00 84.31 97 TYR A CA 1
ATOM 774 C C . TYR A 1 97 ? 2.951 -3.249 3.597 1.00 84.31 97 TYR A C 1
ATOM 776 O O . TYR A 1 97 ? 2.475 -3.546 4.690 1.00 84.31 97 TYR A O 1
ATOM 784 N N . ILE A 1 98 ? 3.484 -2.037 3.369 1.00 86.75 98 ILE A N 1
ATOM 785 C CA . ILE A 1 98 ? 3.517 -0.959 4.380 1.00 86.75 98 ILE A CA 1
ATOM 786 C C . ILE A 1 98 ? 2.094 -0.536 4.761 1.00 86.75 98 ILE A C 1
ATOM 788 O O . ILE A 1 98 ? 1.771 -0.406 5.940 1.00 86.75 98 ILE A O 1
ATOM 792 N N . VAL A 1 99 ? 1.231 -0.349 3.759 1.00 88.75 99 VAL A N 1
ATOM 793 C CA . VAL A 1 99 ? -0.167 0.057 3.949 1.00 88.75 99 VAL A CA 1
ATOM 794 C C . VAL A 1 99 ? -0.922 -1.036 4.704 1.00 88.75 99 VAL A C 1
ATOM 796 O O . VAL A 1 99 ? -1.623 -0.742 5.668 1.00 88.75 99 VAL A O 1
ATOM 799 N N . LEU A 1 100 ? -0.732 -2.302 4.325 1.00 87.31 100 LEU A N 1
ATOM 800 C CA . LEU A 1 100 ? -1.318 -3.448 5.025 1.00 87.31 100 LEU A CA 1
ATOM 801 C C . LEU A 1 100 ? -0.847 -3.559 6.475 1.00 87.31 100 LEU A C 1
ATOM 803 O O . LEU A 1 100 ? -1.667 -3.824 7.351 1.00 87.31 100 LEU A O 1
ATOM 807 N N . GLY A 1 101 ? 0.439 -3.319 6.743 1.00 85.75 101 GLY A N 1
ATOM 808 C CA . GLY A 1 101 ? 0.983 -3.312 8.100 1.00 85.75 101 GLY A CA 1
ATOM 809 C C . GLY A 1 101 ? 0.301 -2.273 8.991 1.00 85.75 101 GLY A C 1
ATOM 810 O O . GLY A 1 101 ? -0.116 -2.594 10.103 1.00 85.75 101 GLY A O 1
ATOM 811 N N . VAL A 1 102 ? 0.100 -1.054 8.478 1.00 87.88 102 VAL A N 1
ATOM 812 C CA . VAL A 1 102 ? -0.608 0.009 9.211 1.00 87.88 102 VAL A CA 1
ATOM 813 C C . VAL A 1 102 ? -2.091 -0.318 9.390 1.00 87.88 102 VAL A C 1
ATOM 815 O O . VAL A 1 102 ? -2.613 -0.148 10.488 1.00 87.88 102 VAL A O 1
ATOM 818 N N . LYS A 1 103 ? -2.770 -0.867 8.372 1.00 88.31 103 LYS A N 1
ATOM 819 C CA . LYS A 1 103 ? -4.160 -1.345 8.514 1.00 88.31 103 LYS A CA 1
ATOM 820 C C . LYS A 1 103 ? -4.279 -2.413 9.602 1.00 88.31 103 LYS A C 1
ATOM 822 O O . LYS A 1 103 ? -5.195 -2.363 10.415 1.00 88.31 103 LYS A O 1
ATOM 827 N N . PHE A 1 104 ? -3.337 -3.354 9.656 1.00 85.62 104 PHE A N 1
ATOM 828 C CA . PHE A 1 104 ? -3.310 -4.390 10.687 1.00 85.62 104 PHE A CA 1
ATOM 829 C C . PHE A 1 104 ? -3.047 -3.815 12.087 1.00 85.62 104 PHE A C 1
ATOM 831 O O . PHE A 1 104 ? -3.643 -4.276 13.062 1.00 85.62 104 PHE A O 1
ATOM 838 N N . ALA A 1 105 ? -2.189 -2.796 12.205 1.00 86.06 105 ALA A N 1
ATOM 839 C CA . ALA A 1 105 ? -1.985 -2.069 13.457 1.00 86.06 105 ALA A CA 1
ATOM 840 C C . ALA A 1 105 ? -3.271 -1.352 13.910 1.00 86.06 105 ALA A C 1
ATOM 842 O O . ALA A 1 105 ? -3.689 -1.537 15.051 1.00 86.06 105 ALA A O 1
ATOM 843 N N . LEU A 1 106 ? -3.960 -0.656 12.999 1.00 86.00 106 LEU A N 1
ATOM 844 C CA . LEU A 1 106 ? -5.250 -0.008 13.265 1.00 86.00 106 LEU A CA 1
ATOM 845 C C . LEU A 1 106 ? -6.311 -1.005 13.739 1.00 86.00 106 LEU A C 1
ATOM 847 O O . LEU A 1 106 ? -6.967 -0.772 14.752 1.00 86.00 106 LEU A O 1
ATOM 851 N N . CYS A 1 107 ? -6.442 -2.158 13.074 1.00 85.00 107 CYS A N 1
ATOM 852 C CA . CYS A 1 107 ? -7.375 -3.209 13.497 1.00 85.00 107 CYS A CA 1
ATOM 853 C C . CYS A 1 107 ? -7.140 -3.677 14.943 1.00 85.00 107 CYS A C 1
ATOM 855 O O . CYS A 1 107 ? -8.084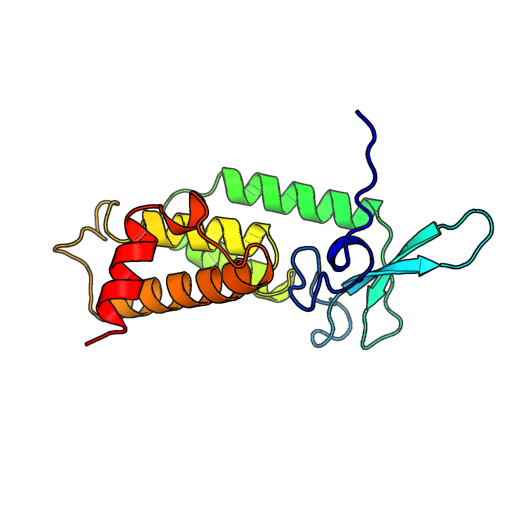 -4.116 15.605 1.00 85.00 107 CYS A O 1
ATOM 857 N N . GLN A 1 108 ? -5.892 -3.621 15.421 1.00 81.12 108 GLN A N 1
ATOM 858 C CA . GLN A 1 108 ? -5.532 -3.964 16.797 1.00 81.12 108 GLN A CA 1
ATOM 859 C C . GLN A 1 108 ? -5.727 -2.799 17.773 1.00 81.12 108 GLN A C 1
ATOM 861 O O . GLN A 1 108 ? -6.057 -3.058 18.930 1.00 81.12 108 GLN A O 1
ATOM 866 N N . ALA A 1 109 ? -5.519 -1.560 17.323 1.00 82.56 109 ALA A N 1
ATOM 867 C CA . ALA A 1 109 ? -5.692 -0.354 18.127 1.00 82.56 109 ALA A CA 1
ATOM 868 C C . ALA A 1 109 ? -7.175 -0.088 18.438 1.00 82.56 109 ALA A C 1
ATOM 870 O O . ALA A 1 109 ? -7.527 0.179 19.590 1.00 82.56 109 ALA A O 1
ATOM 871 N N . TYR A 1 110 ? -8.065 -0.264 17.450 1.00 79.62 110 TYR A N 1
ATOM 872 C CA . TYR A 1 110 ? -9.511 -0.153 17.655 1.00 79.62 110 TYR A CA 1
ATOM 873 C C . TYR A 1 110 ? -10.014 -1.205 18.659 1.00 79.62 110 TYR A C 1
ATOM 875 O O . TYR A 1 110 ? -10.017 -2.410 18.376 1.00 79.62 110 TYR A O 1
ATOM 883 N N . GLY A 1 111 ? -10.504 -0.756 19.815 1.00 72.88 111 GLY A N 1
ATOM 884 C CA . GLY A 1 111 ? -10.966 -1.601 20.919 1.00 72.88 111 GLY A CA 1
ATOM 885 C C . GLY A 1 111 ? -9.931 -1.842 22.020 1.00 72.88 111 GLY A C 1
ATOM 886 O O . GLY A 1 111 ? -10.238 -2.583 22.953 1.00 72.88 111 GLY A O 1
ATOM 887 N N . ARG A 1 112 ? -8.725 -1.257 21.922 1.00 73.69 112 ARG A N 1
ATOM 888 C CA . ARG A 1 112 ? -7.675 -1.339 22.957 1.00 73.69 112 ARG A CA 1
ATOM 889 C C . ARG A 1 112 ? -7.167 0.017 23.446 1.00 73.69 112 ARG A C 1
ATOM 891 O O . ARG A 1 112 ? -6.818 0.101 24.617 1.00 73.69 112 ARG A O 1
ATOM 898 N N . GLU A 1 113 ? -7.078 1.030 22.584 1.00 74.00 113 GLU A N 1
ATOM 899 C CA . GLU A 1 113 ? -6.601 2.365 22.986 1.00 74.00 113 GLU A CA 1
ATOM 900 C C . GLU A 1 113 ? -7.689 3.175 23.716 1.00 74.00 113 GLU A C 1
ATOM 902 O O . GLU A 1 113 ? -8.881 3.033 23.429 1.00 74.00 113 GLU A O 1
ATOM 907 N N . GLU A 1 114 ? -7.271 4.019 24.667 1.00 60.22 114 GLU A N 1
ATOM 908 C CA . GLU A 1 114 ? -8.144 4.949 25.399 1.00 60.22 114 GLU A CA 1
ATOM 909 C C . GLU A 1 114 ? -8.852 5.907 24.423 1.00 60.22 114 GLU A C 1
ATOM 911 O O . GLU A 1 114 ? -8.233 6.419 23.489 1.00 60.22 114 GLU A O 1
ATOM 916 N N . GLY A 1 115 ? -10.164 6.113 24.595 1.00 62.44 115 GLY A N 1
ATOM 917 C CA . GLY A 1 115 ? -11.005 6.876 23.661 1.00 62.44 115 GLY A CA 1
ATOM 918 C C . GLY A 1 115 ? -11.553 6.065 22.478 1.00 62.44 115 GLY A C 1
ATOM 919 O O . GLY A 1 115 ? -12.449 6.529 21.779 1.00 62.44 115 GLY A O 1
ATOM 920 N N . TYR A 1 116 ? -11.063 4.836 22.273 1.00 62.53 116 TYR A N 1
ATOM 921 C CA . TYR A 1 116 ? -11.582 3.868 21.296 1.00 62.53 116 TYR A CA 1
ATOM 922 C C . TYR A 1 116 ? -11.777 2.484 21.931 1.00 62.53 116 TYR A C 1
ATOM 924 O O . TYR A 1 116 ? -11.670 1.452 21.255 1.00 62.53 116 TY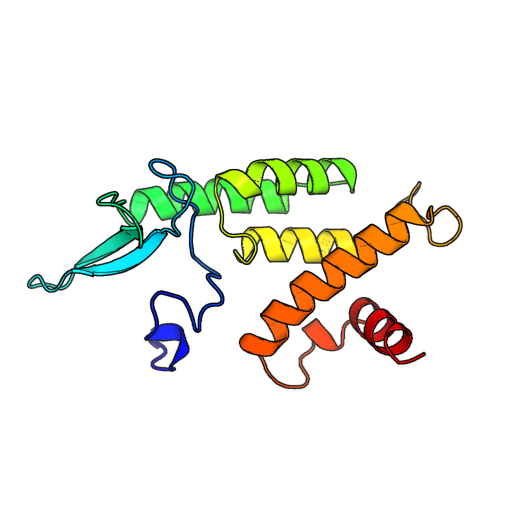R A O 1
ATOM 932 N N . THR A 1 117 ? -12.031 2.441 23.241 1.00 64.00 117 THR A N 1
ATOM 933 C CA . THR A 1 117 ? -12.280 1.194 23.969 1.00 64.00 117 THR A CA 1
ATOM 934 C C . THR A 1 117 ? -13.588 0.550 23.506 1.00 64.00 117 THR A C 1
ATOM 936 O O . THR A 1 117 ? -14.455 1.206 22.931 1.00 64.00 117 THR A O 1
ATOM 939 N N . LEU A 1 118 ? -13.752 -0.762 23.727 1.00 61.19 118 LEU A N 1
ATOM 940 C CA . LEU A 1 118 ? -14.918 -1.524 23.242 1.00 61.19 118 LEU A CA 1
ATOM 941 C C . LEU A 1 118 ? -16.270 -0.918 23.665 1.00 61.19 118 LEU A C 1
ATOM 943 O O . LEU A 1 118 ? -17.264 -1.088 22.968 1.00 61.19 118 LEU A O 1
ATOM 947 N N . THR A 1 119 ? -16.285 -0.220 24.798 1.00 61.81 119 THR A N 1
ATOM 948 C CA . THR A 1 119 ? -17.443 0.457 25.389 1.00 61.81 119 THR A CA 1
ATOM 949 C C . THR A 1 119 ? -17.682 1.869 24.847 1.00 61.81 119 THR A C 1
ATOM 951 O O . THR A 1 119 ? -18.794 2.370 24.960 1.00 61.81 119 THR A O 1
ATOM 954 N N . GLU A 1 120 ? -16.667 2.502 24.256 1.00 64.38 120 GLU A N 1
ATOM 955 C CA . GLU A 1 120 ? -16.691 3.883 23.737 1.00 64.38 120 GLU A CA 1
ATOM 956 C C . GLU A 1 120 ? -16.733 3.937 22.199 1.00 64.38 120 GLU A C 1
ATOM 958 O O . GLU A 1 120 ? -16.854 5.002 21.596 1.00 64.38 120 GLU A O 1
ATOM 963 N N . LEU A 1 121 ? -16.631 2.778 21.546 1.00 68.62 121 LEU A N 1
ATOM 964 C CA . LEU A 1 121 ? -16.630 2.637 20.095 1.00 68.62 121 LEU A CA 1
ATOM 965 C C . LEU A 1 121 ? -17.972 3.072 19.489 1.00 68.62 121 LEU A C 1
ATOM 967 O O . LEU A 1 121 ? -19.009 2.441 19.690 1.00 68.62 121 LEU A O 1
ATOM 971 N N . THR A 1 122 ? -17.932 4.117 18.664 1.00 76.31 122 THR A N 1
ATOM 972 C CA . THR A 1 122 ? -19.073 4.518 17.836 1.00 76.31 122 THR A CA 1
ATOM 973 C C . THR A 1 122 ? -19.353 3.484 16.742 1.00 76.31 122 THR A C 1
ATOM 975 O O . THR A 1 122 ? -18.449 2.791 16.260 1.00 76.31 122 THR A O 1
ATOM 978 N N . THR A 1 123 ? -20.603 3.412 16.276 1.00 76.81 123 THR A N 1
ATOM 979 C CA . THR A 1 123 ? -21.011 2.534 15.162 1.00 76.81 123 THR A CA 1
ATOM 980 C C . THR A 1 123 ? -20.174 2.761 13.896 1.00 76.81 123 THR A C 1
ATOM 982 O O . THR A 1 123 ? -19.889 1.812 13.163 1.00 76.81 123 THR A O 1
ATOM 985 N N . GLU A 1 124 ? -19.737 3.998 13.651 1.00 80.69 124 GLU A N 1
ATOM 986 C CA . GLU A 1 124 ? -18.857 4.363 12.532 1.00 80.69 124 GLU A CA 1
ATOM 987 C C . GLU A 1 124 ? -17.457 3.754 12.678 1.00 80.69 124 GLU A C 1
ATOM 989 O O . GLU A 1 124 ? -16.930 3.159 11.737 1.00 80.69 124 GLU A O 1
ATOM 994 N N . SER A 1 125 ? -16.879 3.825 13.879 1.00 76.50 125 SER A N 1
ATOM 995 C CA . SER A 1 125 ? -15.564 3.249 14.181 1.00 76.50 125 SER A CA 1
ATOM 996 C C . SER A 1 125 ? -15.572 1.718 14.077 1.00 76.50 125 SER A C 1
ATOM 998 O O . SER A 1 125 ? -14.608 1.114 13.601 1.00 76.50 125 SER A O 1
ATOM 1000 N N . ILE A 1 126 ? -16.688 1.074 14.439 1.00 78.69 126 ILE A N 1
ATOM 1001 C CA . ILE A 1 126 ? -16.885 -0.373 14.253 1.00 78.69 126 ILE A CA 1
ATOM 1002 C C . ILE A 1 126 ? -16.930 -0.731 12.761 1.00 78.69 126 ILE A C 1
ATOM 1004 O O . ILE A 1 126 ? -16.236 -1.658 12.337 1.00 78.69 126 ILE A O 1
ATOM 1008 N N . HIS A 1 127 ? -17.688 0.014 11.950 1.00 84.38 127 HIS A N 1
ATOM 1009 C CA . HIS A 1 127 ? -17.723 -0.193 10.497 1.00 84.38 127 HIS A CA 1
ATOM 1010 C C . HIS A 1 127 ? -16.348 0.015 9.862 1.00 84.38 127 HIS A C 1
ATOM 1012 O O . HIS A 1 127 ? -15.929 -0.782 9.019 1.00 84.38 127 HIS A O 1
ATOM 1018 N N . ARG A 1 128 ? -15.608 1.040 10.301 1.00 84.44 128 ARG A N 1
ATOM 1019 C CA . ARG A 1 128 ? -14.249 1.299 9.824 1.00 84.44 128 ARG A CA 1
ATOM 1020 C C . ARG A 1 128 ? -13.310 0.137 10.144 1.00 84.44 128 ARG A C 1
ATOM 1022 O O . ARG A 1 128 ? -12.609 -0.342 9.252 1.00 84.44 128 ARG A O 1
ATOM 1029 N N . LYS A 1 129 ? -13.349 -0.377 11.377 1.00 82.94 129 LYS A N 1
ATOM 1030 C CA . LYS A 1 129 ? -12.594 -1.572 11.786 1.00 82.94 129 LYS A CA 1
ATOM 1031 C C . LYS A 1 129 ? -12.955 -2.789 10.932 1.00 82.94 129 LYS A C 1
ATOM 1033 O O . LYS A 1 129 ? -12.062 -3.504 10.479 1.00 82.94 129 LYS A O 1
ATOM 1038 N N . LEU A 1 130 ? -14.247 -3.014 10.687 1.00 84.19 130 LEU A N 1
ATOM 1039 C CA . LEU A 1 130 ? -14.724 -4.120 9.859 1.00 84.19 130 LEU A CA 1
ATOM 1040 C C . LEU A 1 130 ? -14.169 -4.025 8.432 1.00 84.19 130 LEU A C 1
ATOM 1042 O O . LEU A 1 130 ? -13.629 -5.006 7.918 1.00 84.19 130 LEU A O 1
ATOM 1046 N N . GLN A 1 131 ? -14.237 -2.837 7.827 1.00 87.56 131 GLN A N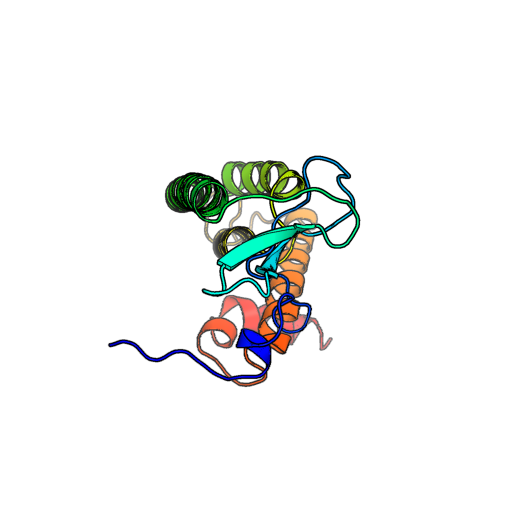 1
ATOM 1047 C CA . GLN A 1 131 ? -13.693 -2.575 6.497 1.00 87.56 131 GLN A CA 1
ATOM 1048 C C . GLN A 1 131 ? -12.187 -2.873 6.438 1.00 87.56 131 GLN A C 1
ATOM 1050 O O . GLN A 1 131 ? -11.735 -3.584 5.539 1.00 87.56 131 GLN A O 1
ATOM 1055 N N . LEU A 1 132 ? -11.409 -2.378 7.406 1.00 85.62 132 LEU A N 1
ATOM 1056 C CA . LEU A 1 132 ? -9.963 -2.612 7.468 1.00 85.62 132 LEU A CA 1
ATOM 1057 C C . LEU A 1 132 ? -9.636 -4.108 7.585 1.00 85.62 132 LEU A C 1
ATOM 1059 O O . LEU A 1 132 ? -8.777 -4.612 6.858 1.00 85.62 132 LEU A O 1
ATOM 1063 N N . CYS A 1 133 ? -10.355 -4.841 8.441 1.00 84.06 133 CYS A N 1
ATOM 1064 C CA . CYS A 1 133 ? -10.205 -6.289 8.574 1.00 84.06 133 CYS A CA 1
ATOM 1065 C C . CYS A 1 133 ? -10.507 -7.025 7.261 1.00 84.06 133 CYS A C 1
ATOM 1067 O O . CYS A 1 133 ? -9.744 -7.909 6.874 1.00 84.06 133 CYS A O 1
ATOM 1069 N N . GLN A 1 134 ? -11.580 -6.653 6.558 1.00 85.75 134 GLN A N 1
ATOM 1070 C CA . GLN A 1 134 ? -11.938 -7.255 5.270 1.00 85.75 134 GLN A CA 1
ATOM 1071 C C . GLN A 1 134 ? -10.886 -6.980 4.189 1.00 85.75 134 GLN A C 1
ATOM 1073 O O . GLN A 1 134 ? -10.544 -7.878 3.423 1.00 85.75 134 GLN A O 1
ATOM 1078 N N . GLU A 1 135 ? -10.350 -5.759 4.123 1.00 85.00 135 GLU A N 1
ATOM 1079 C CA . GLU A 1 135 ? -9.286 -5.407 3.177 1.00 85.00 135 GLU A CA 1
ATOM 1080 C C . GLU A 1 135 ? -8.007 -6.218 3.427 1.00 85.00 135 GLU A C 1
ATOM 1082 O O . GLU A 1 135 ? -7.409 -6.727 2.480 1.00 85.00 135 GLU A O 1
ATOM 1087 N N . VAL A 1 136 ? -7.613 -6.390 4.693 1.00 84.31 136 VAL A N 1
ATOM 1088 C CA . VAL A 1 136 ? -6.451 -7.214 5.062 1.00 84.31 136 VAL A CA 1
ATOM 1089 C C . VAL A 1 136 ? -6.697 -8.689 4.733 1.00 84.31 136 VAL A C 1
ATOM 1091 O O . VAL A 1 136 ? -5.828 -9.340 4.151 1.00 84.31 136 VAL A O 1
ATOM 1094 N N . LEU A 1 137 ? -7.884 -9.213 5.053 1.00 81.06 137 LEU A N 1
ATOM 1095 C CA . LEU A 1 137 ? -8.261 -10.600 4.773 1.00 81.06 137 LEU A CA 1
ATOM 1096 C C . LEU A 1 137 ? -8.206 -10.932 3.281 1.00 81.06 137 LEU A C 1
ATOM 1098 O O . LEU A 1 137 ? -7.596 -11.935 2.922 1.00 81.06 137 LEU A O 1
ATOM 1102 N N . LYS A 1 138 ? -8.741 -10.058 2.418 1.00 82.75 138 LYS A N 1
ATOM 1103 C CA . LYS A 1 138 ? -8.705 -10.243 0.957 1.00 82.75 138 LYS A CA 1
ATOM 1104 C C . LYS A 1 138 ? -7.289 -10.454 0.431 1.00 82.75 138 LYS A C 1
ATOM 1106 O O . LYS A 1 138 ? -7.079 -11.283 -0.448 1.00 82.75 138 LYS A O 1
ATOM 1111 N N . VAL A 1 139 ? -6.310 -9.721 0.963 1.00 79.50 139 VAL A N 1
ATOM 1112 C CA . VAL A 1 139 ? -4.912 -9.893 0.548 1.00 79.50 139 VAL A CA 1
ATOM 1113 C C . VAL A 1 139 ? -4.311 -11.172 1.140 1.00 79.50 139 VAL A C 1
ATOM 1115 O O . VAL A 1 139 ? -3.619 -11.909 0.438 1.00 79.50 139 VAL A O 1
ATOM 1118 N N . LEU A 1 140 ? -4.605 -11.487 2.405 1.00 75.56 140 LEU A N 1
ATOM 1119 C CA . LEU A 1 140 ? -4.133 -12.719 3.048 1.00 75.56 140 LEU A CA 1
ATOM 1120 C C . LEU A 1 140 ? -4.685 -13.994 2.395 1.00 75.56 140 LEU A C 1
ATOM 1122 O O . LEU A 1 140 ? -3.980 -15.003 2.377 1.00 75.56 140 LEU A O 1
ATOM 1126 N N . ASP A 1 141 ? -5.902 -13.956 1.852 1.00 76.62 141 ASP A N 1
ATOM 1127 C CA . ASP A 1 141 ? -6.502 -15.070 1.109 1.00 76.62 141 ASP A CA 1
ATOM 1128 C C . ASP A 1 141 ? -5.701 -15.417 -0.154 1.00 76.62 141 ASP A C 1
ATOM 1130 O O . ASP A 1 141 ? -5.573 -16.592 -0.490 1.00 76.62 141 ASP A O 1
ATOM 1134 N N . VAL A 1 142 ? -5.099 -14.423 -0.816 1.00 73.62 142 VAL A N 1
ATOM 1135 C CA . VAL A 1 142 ? -4.261 -14.648 -2.007 1.00 73.62 142 VAL A CA 1
ATOM 1136 C C . VAL A 1 142 ? -2.850 -15.103 -1.629 1.00 73.62 142 VAL A C 1
ATOM 1138 O O . VAL A 1 142 ? -2.275 -15.976 -2.277 1.00 73.62 142 VAL A O 1
ATOM 1141 N N . LEU A 1 143 ? -2.266 -14.519 -0.579 1.00 67.69 143 LEU A N 1
ATOM 1142 C CA . LEU A 1 143 ? -0.867 -14.773 -0.212 1.00 67.69 143 LEU A CA 1
ATOM 1143 C C . LEU A 1 143 ? -0.653 -16.094 0.514 1.00 67.69 143 LEU A C 1
ATOM 1145 O O . LEU A 1 143 ? 0.357 -16.767 0.301 1.00 67.69 143 LEU A O 1
ATOM 1149 N N . THR A 1 144 ? -1.583 -16.431 1.398 1.00 63.38 144 THR A N 1
ATOM 1150 C CA . THR A 1 144 ? -1.545 -17.631 2.228 1.00 63.38 144 THR A CA 1
ATOM 1151 C C . THR A 1 144 ? -2.960 -18.199 2.318 1.00 63.38 144 THR A C 1
ATOM 1153 O O . THR A 1 144 ? -3.626 -18.029 3.347 1.00 63.38 144 THR A O 1
ATOM 1156 N N . PRO A 1 145 ? -3.448 -18.851 1.248 1.00 55.72 145 PRO A N 1
ATOM 1157 C CA . PRO A 1 145 ? -4.692 -19.602 1.305 1.00 55.72 145 PRO A CA 1
ATOM 1158 C C . PRO A 1 145 ? -4.494 -20.798 2.252 1.00 55.72 145 PRO A C 1
ATOM 1160 O O . PRO A 1 145 ? -3.918 -21.817 1.880 1.00 55.72 145 PRO A O 1
ATOM 1163 N N . GLY A 1 146 ? -4.882 -20.647 3.521 1.00 49.62 146 GLY A N 1
ATOM 1164 C CA . GLY A 1 146 ? -4.705 -21.663 4.566 1.00 49.62 146 GLY A CA 1
ATOM 1165 C C . GLY A 1 146 ? -4.702 -21.075 5.980 1.00 49.62 146 GLY A C 1
ATOM 1166 O O . GLY A 1 146 ? -4.737 -19.861 6.154 1.00 49.62 146 GLY A O 1
ATOM 1167 N N . TYR A 1 147 ? -4.661 -21.918 7.015 1.00 47.88 147 TYR A N 1
ATOM 1168 C CA . TYR A 1 147 ? -4.563 -21.460 8.407 1.00 47.88 147 TYR A CA 1
ATOM 1169 C C . TYR A 1 147 ? -3.152 -20.930 8.696 1.00 47.88 147 TYR A C 1
ATOM 1171 O O . TYR A 1 147 ? -2.170 -21.657 8.591 1.00 47.88 147 TYR A O 1
ATOM 1179 N N . CYS A 1 148 ? -3.038 -19.653 9.059 1.00 46.88 148 CYS A N 1
ATOM 1180 C CA . CYS A 1 148 ? -1.771 -18.997 9.395 1.00 46.88 148 CYS A CA 1
ATOM 1181 C C . CYS A 1 148 ? -1.929 -18.210 10.698 1.00 46.88 148 CYS A C 1
ATOM 1183 O O . CYS A 1 148 ? -3.014 -17.712 10.986 1.00 46.88 148 CYS A O 1
ATOM 1185 N N . ILE A 1 149 ? -0.853 -18.058 11.476 1.00 51.41 149 ILE A N 1
ATOM 1186 C CA . ILE A 1 149 ? -0.861 -17.365 12.784 1.00 51.41 149 ILE A CA 1
ATOM 1187 C C . ILE A 1 149 ? -1.403 -15.928 12.661 1.00 51.41 149 ILE A C 1
ATOM 1189 O O . ILE A 1 149 ? -2.127 -15.446 13.533 1.00 51.41 149 ILE A O 1
ATOM 1193 N N . THR A 1 150 ? -1.132 -15.267 11.534 1.00 50.69 150 THR A N 1
ATOM 1194 C CA . THR A 1 150 ? -1.689 -13.952 11.185 1.00 50.69 150 THR A CA 1
ATOM 1195 C C . THR A 1 150 ? -3.217 -13.971 11.086 1.00 50.69 150 THR A C 1
ATOM 1197 O O . THR A 1 150 ? -3.858 -13.068 11.609 1.00 50.69 150 THR A O 1
ATOM 1200 N N . ARG A 1 151 ? -3.817 -15.027 10.518 1.00 51.38 151 ARG A N 1
ATOM 1201 C CA . ARG A 1 151 ? -5.280 -15.250 10.479 1.00 51.38 151 ARG A CA 1
ATOM 1202 C C . ARG A 1 151 ? -5.840 -15.706 11.830 1.00 51.38 151 ARG A C 1
ATOM 1204 O O . ARG A 1 151 ? -6.963 -15.364 12.177 1.00 51.38 151 ARG A O 1
ATOM 1211 N N . GLY A 1 152 ? -5.046 -16.468 12.585 1.00 37.12 152 GLY A N 1
ATOM 1212 C CA . GLY A 1 152 ? -5.376 -16.995 13.913 1.00 37.12 152 GLY A CA 1
ATOM 1213 C C . GLY A 1 152 ? -5.309 -15.962 15.044 1.00 37.12 152 GLY A C 1
ATOM 1214 O O . GLY A 1 152 ? -5.676 -16.257 16.180 1.00 37.12 152 GLY A O 1
ATOM 1215 N N . SER A 1 153 ? -4.849 -14.742 14.755 1.00 46.72 153 SER A N 1
ATOM 1216 C CA . SER A 1 153 ? -4.876 -13.639 15.710 1.00 46.72 153 SER A CA 1
ATOM 1217 C C . SER A 1 153 ? -6.333 -13.315 16.063 1.00 46.72 153 SER A C 1
ATOM 1219 O O . SER A 1 153 ? 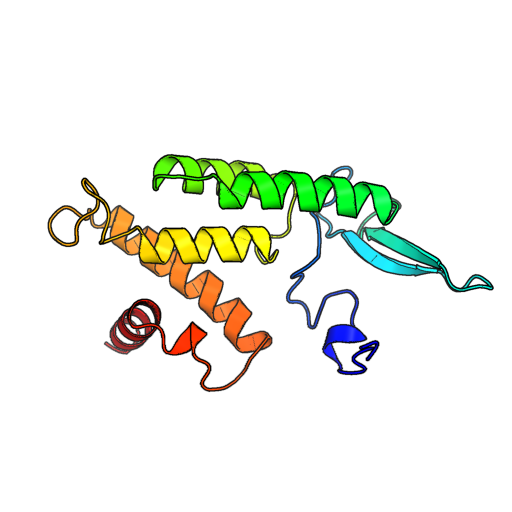-7.133 -13.007 15.181 1.00 46.72 153 SER A O 1
ATOM 1221 N N . ARG A 1 154 ? -6.669 -13.378 17.361 1.00 43.34 154 ARG A N 1
ATOM 1222 C CA . ARG A 1 154 ? -8.028 -13.270 17.948 1.00 43.34 154 ARG A CA 1
ATOM 1223 C C . ARG A 1 154 ? -8.943 -12.191 17.332 1.00 43.34 154 ARG A C 1
ATOM 1225 O O . ARG A 1 154 ? -10.154 -12.370 17.323 1.00 43.34 154 ARG A O 1
ATOM 1232 N N . ASN A 1 155 ? -8.381 -11.111 16.788 1.00 43.81 155 ASN A N 1
ATOM 1233 C CA . ASN A 1 155 ? -9.114 -9.979 16.212 1.00 43.81 155 ASN A CA 1
ATOM 1234 C C . ASN A 1 155 ? -9.669 -10.220 14.792 1.00 43.81 155 ASN A C 1
ATOM 1236 O O . ASN A 1 155 ? -10.658 -9.594 14.423 1.00 43.81 155 ASN A O 1
ATOM 1240 N N . ILE A 1 156 ? -9.061 -11.108 13.996 1.00 41.88 156 ILE A N 1
ATOM 1241 C CA . ILE A 1 156 ? -9.544 -11.445 12.641 1.00 41.88 156 ILE A CA 1
ATOM 1242 C C . ILE A 1 156 ? -10.649 -12.507 12.712 1.00 41.88 156 ILE A C 1
ATOM 1244 O O . ILE A 1 156 ? -11.640 -12.429 11.987 1.00 41.88 156 ILE A O 1
ATOM 1248 N N . ILE A 1 157 ? -10.528 -13.448 13.653 1.00 41.75 157 ILE A N 1
ATOM 1249 C CA . ILE A 1 157 ? -11.526 -14.501 13.880 1.00 41.75 157 ILE A CA 1
ATOM 1250 C C . ILE A 1 157 ? -12.872 -13.896 14.308 1.00 41.75 157 ILE A C 1
ATOM 1252 O O . ILE A 1 157 ? -13.918 -14.308 13.815 1.00 41.75 157 ILE A O 1
ATOM 1256 N N . GLN A 1 158 ? -12.858 -12.863 15.156 1.00 37.59 158 GLN A N 1
ATOM 1257 C CA . GLN A 1 158 ? -14.084 -12.232 15.655 1.00 37.59 158 GLN A CA 1
ATOM 1258 C C . GLN A 1 158 ? -14.910 -11.563 14.539 1.00 37.59 158 GLN A C 1
ATOM 1260 O O . GLN A 1 158 ? -16.131 -11.506 14.637 1.00 37.59 158 GLN A O 1
ATOM 1265 N N . VAL A 1 159 ? -14.264 -11.134 13.446 1.00 41.38 159 VAL A N 1
ATOM 1266 C CA . VAL A 1 159 ? -14.937 -10.619 12.243 1.00 41.38 159 VAL A CA 1
ATOM 1267 C C . VAL A 1 159 ? -15.499 -11.753 11.384 1.00 41.38 159 VAL A C 1
ATOM 1269 O O . VAL A 1 159 ? -16.627 -11.643 10.918 1.00 41.38 159 VAL A O 1
ATOM 1272 N N . SER A 1 160 ? -14.780 -12.870 11.221 1.00 34.16 160 SER A N 1
ATOM 1273 C CA . SER A 1 160 ? -15.321 -14.031 10.491 1.00 34.16 160 SER A CA 1
ATOM 1274 C C . SER A 1 160 ? -16.562 -14.635 11.159 1.00 34.16 160 SER A C 1
ATOM 1276 O O . SER A 1 160 ? -17.453 -15.112 10.465 1.00 34.16 160 SER A O 1
ATOM 1278 N N . SER A 1 161 ? -16.674 -14.540 12.487 1.00 33.25 161 SER A N 1
ATOM 1279 C CA . SER A 1 161 ? -17.859 -14.980 13.233 1.00 33.25 161 SER A CA 1
ATOM 1280 C C . SER A 1 161 ? -19.068 -14.047 13.082 1.00 33.25 161 SER A C 1
ATOM 1282 O O . SER A 1 161 ? -20.190 -14.481 13.315 1.00 33.25 161 SER A O 1
ATOM 1284 N N . LEU A 1 162 ? -18.853 -12.782 12.701 1.00 36.84 162 LEU A N 1
ATOM 1285 C CA . LEU A 1 162 ? -19.906 -11.774 12.505 1.00 36.84 162 LEU A CA 1
ATOM 1286 C C . LEU A 1 162 ? -20.417 -11.705 11.058 1.00 36.84 162 LEU A C 1
ATOM 1288 O O . LEU A 1 162 ? -21.449 -11.102 10.814 1.00 36.84 162 LEU A O 1
ATOM 1292 N N . VAL A 1 163 ? -19.710 -12.314 10.100 1.00 36.00 163 VAL A N 1
ATOM 1293 C CA . VAL A 1 163 ? -20.131 -12.393 8.684 1.00 36.00 163 VAL A CA 1
ATOM 1294 C C . VAL A 1 163 ? -21.001 -13.638 8.419 1.00 36.00 163 VAL A C 1
ATOM 1296 O O . VAL A 1 163 ? -21.529 -13.811 7.325 1.00 36.00 163 VAL A O 1
ATOM 1299 N N . HIS A 1 164 ? -21.189 -14.495 9.428 1.00 33.44 164 HIS A N 1
ATOM 1300 C CA . HIS A 1 164 ? -22.030 -15.696 9.364 1.00 33.44 164 HIS A CA 1
ATOM 1301 C C . HIS A 1 164 ? -23.349 -15.594 10.156 1.00 33.44 164 HIS A C 1
ATOM 1303 O O . HIS A 1 164 ? -23.971 -16.625 10.404 1.00 33.44 164 HIS A O 1
ATOM 1309 N N . TYR A 1 165 ? -23.793 -14.383 10.506 1.00 31.92 165 TYR A N 1
ATOM 1310 C CA . TYR A 1 165 ? -25.145 -14.115 11.014 1.00 31.92 165 TYR A CA 1
ATOM 1311 C C . TYR A 1 165 ? -25.812 -12.988 10.230 1.00 31.92 165 TYR A C 1
ATOM 1313 O O . TYR A 1 165 ? -25.126 -11.973 9.976 1.00 31.92 165 TYR A O 1
#

InterPro domains:
  IPR053010 SET domain-containing protein SmydA-8 [PTHR46455] (1-153)

Radius of gyration: 17.99 Å; Cα contacts (8 Å, |Δi|>4): 191; chains: 1; bounding box: 48×32×47 Å

pLDDT: mean 74.98, std 15.98, range [31.92, 91.44]

Organism: NCBI:txid39272

Mean predicted aligned error: 10.27 Å

Nearest PDB structures (foldseek):
  6fnd-assembly1_B  TM=4.994E-01  e=1.052E-04  Toxoplasma gondii TgCatPRC2
  4wuy-assembly1_A  TM=6.125E-01  e=1.364E-01  Homo sapiens
  6yjk-assembly1_A  TM=5.226E-01  e=1.203E+00  Rhincodon typus
  3n71-assembly1_A  TM=4.331E-01  e=5.424E-01  Mus musculus

Foldseek 3Di:
DDDQDPDPLSVDQCSQVLQQLWWQDLPPSPWIWTWDWDPDVVIAIWTATPPDRDIHHPVVSVVVVVVLLVVLVPDDDLVSLVVSLVVRSSIGDCSHNSNLVSLLVNLVCQQPDPCRNPVNNDPVNVVVSLVSLVSNVVSCCSVPVDDDVSCVPPSSVVSVVVVVD

Secondary structure (DSSP, 8-state):
------SHHHH-TTTTTT-TTPEEPTTTSSSEEEEEEE--SS-EEEEEESSSS-EE-HHHHHHHHHHHHHHHHT--SHHHHHHHHHHHTTTB-TT-HHHHHHHHHHHHHTBTSTTSBTTT--HHHHHHHHHHHHHHHHHHHHH--S--HHHHSHHHHHHHTTTT-